Protein AF-A0AAV5MVR1-F1 (afdb_monomer_lite)

Organism: NCBI:txid152421

Sequence (87 aa):
MADTRTITVEINTKEIIKPSSPTPPHLRVLTLSYFDQFAPDLYLSLVLFYTKIRDTRETSQRLKSSLSQVLTDFYPFSGGKQREHLC

Radius of gyration: 18.57 Å; chains: 1; bounding box: 40×34×52 Å

Foldseek 3Di:
DDDDDDDDDDDPDDDQQAAPDDADPVRQDDDDDPVSVPDDPDDDDDDDDDDDPDDPVVVVVVVSVVVNHVCNVVVVVNDDDDDDPDD

Secondary structure (DSSP, 8-state):
----PPPP-------PPPPSSPPPGGGS-PPPPHHHHHS--------------S-HHHHHHHHHHHHHHHHHHTGGGGS-PPPP---

InterPro domains:
  IPR023213 Chloramphenicol acetyltransferase-like domain superfamily [G3DSA:3.30.559.10] (6-85)

pLDDT: mean 88.14, std 12.57, range [36.78, 98.25]

Structure (mmCIF, N/CA/C/O backbone):
data_AF-A0AAV5MVR1-F1
#
_entry.id   AF-A0AAV5MVR1-F1
#
loop_
_atom_site.group_PDB
_atom_site.id
_atom_site.type_symbol
_atom_site.label_atom_id
_atom_site.label_alt_id
_atom_site.label_comp_id
_atom_site.label_asym_id
_atom_site.label_entity_id
_atom_site.label_seq_id
_atom_site.pdbx_PDB_ins_code
_atom_site.Cartn_x
_atom_site.Cartn_y
_atom_site.Cartn_z
_atom_site.occupancy
_atom_site.B_iso_or_equiv
_atom_site.auth_seq_id
_atom_site.auth_comp_id
_atom_site.auth_asym_id
_atom_site.auth_atom_id
_atom_site.pdbx_PDB_model_num
ATOM 1 N N . MET A 1 1 ? -1.388 -24.352 -32.742 1.00 44.66 1 MET A N 1
ATOM 2 C CA . MET A 1 1 ? -0.952 -24.705 -31.375 1.00 44.66 1 MET A CA 1
ATOM 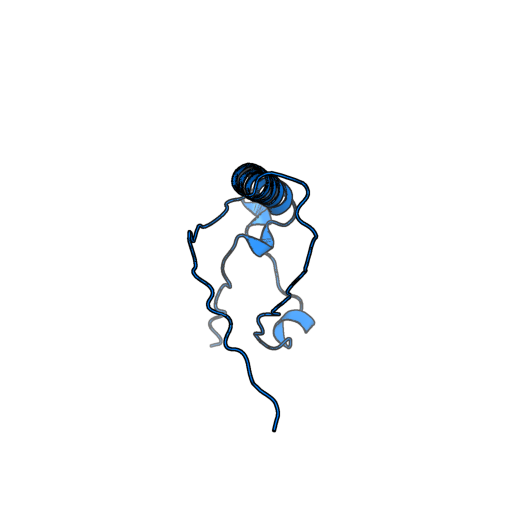3 C C . MET A 1 1 ? -0.252 -23.479 -30.814 1.00 44.66 1 MET A C 1
ATOM 5 O O . MET A 1 1 ? 0.691 -23.028 -31.447 1.00 44.66 1 MET A O 1
ATOM 9 N N . ALA A 1 2 ? -0.792 -22.848 -29.768 1.00 60.16 2 ALA A N 1
ATOM 10 C CA . ALA A 1 2 ? -0.208 -21.630 -29.205 1.00 60.16 2 ALA A CA 1
ATOM 11 C C . ALA A 1 2 ? 0.986 -22.004 -28.314 1.00 60.16 2 ALA A C 1
ATOM 13 O O . ALA A 1 2 ? 0.843 -22.816 -27.405 1.00 60.16 2 ALA A O 1
ATOM 14 N N . ASP A 1 3 ? 2.153 -21.442 -28.623 1.00 64.88 3 ASP A N 1
ATOM 15 C CA . ASP A 1 3 ? 3.370 -21.528 -27.815 1.00 64.88 3 ASP A CA 1
ATOM 16 C C . ASP A 1 3 ? 3.175 -20.692 -26.541 1.00 64.88 3 ASP A C 1
ATOM 18 O O . ASP A 1 3 ? 3.261 -19.461 -26.568 1.00 64.88 3 ASP A O 1
ATOM 22 N N . THR A 1 4 ? 2.822 -21.339 -25.429 1.00 69.12 4 THR A N 1
ATOM 23 C CA . THR A 1 4 ? 2.692 -20.665 -24.133 1.00 69.12 4 THR A CA 1
ATOM 24 C C . THR A 1 4 ? 4.085 -20.448 -23.558 1.00 69.12 4 THR A C 1
ATOM 26 O O . THR A 1 4 ? 4.668 -21.338 -22.942 1.00 69.12 4 THR A O 1
ATOM 29 N N . ARG A 1 5 ? 4.631 -19.247 -23.749 1.00 80.56 5 ARG A N 1
ATOM 30 C CA . ARG A 1 5 ? 5.898 -18.849 -23.131 1.00 80.56 5 ARG A CA 1
ATOM 31 C C . ARG A 1 5 ? 5.707 -18.655 -21.630 1.00 80.56 5 ARG A C 1
ATOM 33 O O . ARG A 1 5 ? 4.950 -17.784 -21.204 1.00 80.56 5 ARG A O 1
ATOM 40 N N . THR A 1 6 ? 6.418 -19.444 -20.834 1.00 86.38 6 THR A N 1
ATOM 41 C CA . THR A 1 6 ? 6.472 -19.284 -19.378 1.00 86.38 6 THR A CA 1
ATOM 42 C C . THR A 1 6 ? 7.347 -18.083 -19.029 1.00 86.38 6 THR A C 1
ATOM 44 O O . THR A 1 6 ? 8.500 -18.010 -19.450 1.00 86.38 6 THR A O 1
ATOM 47 N N . ILE A 1 7 ? 6.810 -17.137 -18.258 1.00 88.25 7 ILE A N 1
ATOM 48 C CA . ILE A 1 7 ? 7.568 -15.997 -17.730 1.00 88.25 7 ILE A CA 1
ATOM 49 C C . ILE A 1 7 ? 8.039 -16.349 -16.320 1.00 88.25 7 ILE A C 1
ATOM 51 O O . ILE A 1 7 ? 7.220 -16.620 -15.444 1.00 88.25 7 ILE A O 1
ATOM 55 N N . THR A 1 8 ? 9.351 -16.316 -16.094 1.00 91.88 8 THR A N 1
ATOM 56 C CA . THR A 1 8 ? 9.938 -16.482 -14.759 1.00 91.88 8 THR A CA 1
ATOM 57 C C . THR A 1 8 ? 10.026 -15.125 -14.067 1.00 91.88 8 THR A C 1
ATOM 59 O O . THR A 1 8 ? 10.581 -14.179 -14.624 1.00 91.88 8 THR A O 1
ATOM 62 N N . VAL A 1 9 ? 9.483 -15.027 -12.853 1.00 91.31 9 VAL A N 1
ATOM 63 C CA . VAL A 1 9 ? 9.543 -13.824 -12.011 1.00 91.31 9 VAL A CA 1
ATOM 64 C C . VAL A 1 9 ? 10.165 -14.197 -10.673 1.00 91.31 9 VAL A C 1
ATOM 66 O O . VAL A 1 9 ? 9.722 -15.143 -10.025 1.00 91.31 9 VAL A O 1
ATOM 69 N N . GLU A 1 10 ? 11.164 -13.431 -10.247 1.00 94.94 10 GLU A N 1
ATOM 70 C CA . GLU A 1 10 ? 11.820 -13.592 -8.950 1.00 94.94 10 GLU A CA 1
ATOM 71 C C . GLU A 1 10 ? 11.468 -12.420 -8.028 1.00 94.94 10 GLU A C 1
ATOM 73 O O . GLU A 1 10 ? 11.417 -11.265 -8.451 1.00 94.94 10 GLU A O 1
ATOM 78 N N . ILE A 1 11 ? 11.215 -12.712 -6.749 1.00 93.69 11 ILE A N 1
ATOM 79 C CA . ILE A 1 11 ? 10.923 -11.694 -5.735 1.00 93.69 11 ILE A CA 1
ATOM 80 C C . ILE A 1 11 ? 12.231 -11.320 -5.042 1.00 93.69 11 ILE A C 1
ATOM 82 O O . ILE A 1 11 ? 12.734 -12.073 -4.214 1.00 93.69 11 ILE A O 1
ATOM 86 N N . ASN A 1 12 ? 12.766 -10.135 -5.338 1.00 91.56 12 ASN A N 1
ATOM 87 C CA . ASN A 1 12 ? 14.019 -9.675 -4.732 1.00 91.56 12 ASN A CA 1
ATOM 88 C C . ASN A 1 12 ? 13.880 -9.345 -3.237 1.00 91.56 12 ASN A C 1
ATOM 90 O O . ASN A 1 12 ? 14.798 -9.599 -2.464 1.00 91.56 12 ASN A O 1
ATOM 94 N N . THR A 1 13 ? 12.768 -8.719 -2.828 1.00 94.31 13 THR A N 1
ATOM 95 C CA . THR A 1 13 ? 12.554 -8.250 -1.445 1.00 94.31 13 THR A CA 1
ATOM 96 C C . THR A 1 13 ? 11.076 -8.260 -1.066 1.00 94.31 13 THR A C 1
ATOM 98 O O . THR A 1 13 ? 10.216 -8.038 -1.918 1.00 94.31 13 THR A O 1
ATOM 101 N N . LYS A 1 14 ? 10.790 -8.460 0.225 1.00 95.88 14 LYS A N 1
ATOM 102 C CA . LYS A 1 14 ? 9.466 -8.302 0.838 1.00 95.88 14 LYS A CA 1
ATOM 103 C C . LYS A 1 14 ? 9.624 -7.523 2.139 1.00 95.88 14 LYS A C 1
ATOM 105 O O . LYS A 1 14 ? 10.473 -7.864 2.956 1.00 95.88 14 LYS A O 1
ATOM 110 N N . GLU A 1 15 ? 8.815 -6.493 2.333 1.00 95.75 15 GLU A N 1
ATOM 111 C CA . GLU A 1 15 ? 8.917 -5.605 3.492 1.00 95.75 15 GLU A CA 1
ATOM 112 C C . GLU A 1 15 ? 7.546 -5.083 3.924 1.00 95.75 15 GLU A C 1
ATOM 114 O O . GLU A 1 15 ? 6.604 -5.051 3.133 1.00 95.75 15 GLU A O 1
ATOM 119 N N . ILE A 1 16 ? 7.447 -4.674 5.191 1.00 96.31 16 ILE A N 1
ATOM 120 C CA . ILE A 1 16 ? 6.266 -4.011 5.746 1.00 96.31 16 ILE A CA 1
ATOM 121 C C . ILE A 1 16 ? 6.550 -2.513 5.778 1.00 96.31 16 ILE A C 1
ATOM 123 O O . ILE A 1 16 ? 7.444 -2.067 6.499 1.00 96.31 16 ILE A O 1
ATOM 127 N N . ILE A 1 17 ? 5.770 -1.738 5.028 1.00 97.00 17 ILE A N 1
ATOM 128 C CA . ILE A 1 17 ? 5.870 -0.278 5.024 1.00 97.00 17 ILE A CA 1
ATOM 129 C C . ILE A 1 17 ? 4.921 0.279 6.079 1.00 97.00 17 ILE A C 1
ATOM 131 O O . ILE A 1 17 ? 3.715 0.060 6.025 1.00 97.00 17 ILE A O 1
ATOM 135 N N . LYS A 1 18 ? 5.483 0.986 7.059 1.00 95.94 18 LYS A N 1
ATOM 136 C CA . LYS A 1 18 ? 4.724 1.670 8.111 1.00 95.94 18 LYS A CA 1
ATOM 137 C C . LYS A 1 18 ? 4.336 3.081 7.658 1.00 95.94 18 LYS A C 1
ATOM 139 O O . LYS A 1 18 ? 5.049 3.651 6.824 1.00 95.94 18 LYS A O 1
ATOM 144 N N . PRO A 1 19 ? 3.264 3.668 8.214 1.00 97.12 19 PRO A N 1
ATOM 145 C CA . PRO A 1 19 ? 2.976 5.078 7.995 1.00 97.12 19 PRO A CA 1
ATOM 146 C C . PRO A 1 19 ? 4.143 5.949 8.477 1.00 97.12 19 PRO A C 1
ATOM 148 O O . PRO A 1 19 ? 4.843 5.597 9.431 1.00 97.12 19 PRO A O 1
ATOM 151 N N . SER A 1 20 ? 4.364 7.082 7.813 1.00 97.75 20 SER A N 1
ATOM 152 C CA . SER A 1 20 ? 5.466 7.998 8.127 1.00 97.75 20 SER A CA 1
ATOM 153 C C . SER A 1 20 ? 5.295 8.679 9.483 1.00 97.75 20 SER A C 1
ATOM 155 O O . SER A 1 20 ? 6.274 9.123 10.077 1.00 97.75 20 SER A O 1
ATOM 157 N N . SER A 1 21 ? 4.060 8.755 9.981 1.00 96.25 21 SER A N 1
ATOM 158 C CA . SER A 1 21 ? 3.756 9.181 11.342 1.00 96.25 21 SER A CA 1
ATOM 159 C C . SER A 1 21 ? 2.796 8.194 12.021 1.00 96.25 21 SER A C 1
ATOM 161 O O . SER A 1 21 ? 2.014 7.523 11.345 1.00 96.25 21 SER A O 1
ATOM 163 N N . PRO A 1 22 ? 2.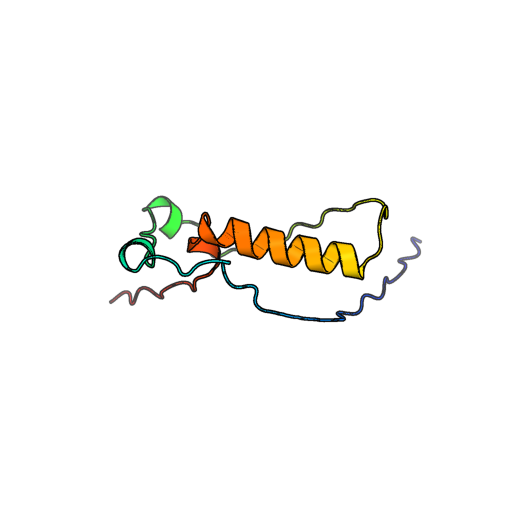870 8.037 13.353 1.00 94.50 22 PRO A N 1
ATOM 164 C CA . PRO A 1 22 ? 2.031 7.086 14.066 1.00 94.50 22 PRO A CA 1
ATOM 165 C C . PRO A 1 22 ? 0.565 7.530 14.078 1.00 94.50 22 PRO A C 1
ATOM 167 O O . PRO A 1 22 ? 0.258 8.677 14.396 1.00 94.50 22 PRO A O 1
ATOM 170 N N . THR A 1 23 ? -0.350 6.590 13.836 1.00 94.94 23 THR A N 1
ATOM 171 C CA . THR A 1 23 ? -1.793 6.844 13.919 1.00 94.94 23 THR A CA 1
ATOM 172 C C . THR A 1 23 ? -2.192 7.256 15.346 1.00 94.94 23 THR A C 1
ATOM 174 O O . THR A 1 23 ? -1.926 6.497 16.301 1.00 94.94 23 THR A O 1
ATOM 177 N N . PRO A 1 24 ? -2.840 8.428 15.522 1.00 93.38 24 PRO A N 1
ATOM 178 C CA . PRO A 1 24 ? -3.337 8.883 16.816 1.00 93.38 24 PRO A CA 1
ATOM 179 C C . PRO A 1 24 ? -4.246 7.835 17.475 1.00 93.38 24 PRO A C 1
ATOM 181 O O . PRO A 1 24 ? -5.019 7.190 16.769 1.00 93.38 24 PRO A O 1
ATOM 184 N N . PRO A 1 25 ? -4.208 7.655 18.811 1.00 92.19 25 PRO A N 1
ATOM 185 C CA . PRO A 1 25 ? -4.937 6.578 19.491 1.00 92.19 25 PRO A CA 1
ATOM 186 C C . PRO A 1 25 ? -6.433 6.504 19.165 1.00 92.19 25 PRO A C 1
ATOM 188 O O . PRO A 1 25 ? -6.959 5.413 18.974 1.00 92.19 25 PRO A O 1
ATOM 191 N N . HIS A 1 26 ? -7.093 7.656 19.039 1.00 90.62 26 HIS A N 1
ATOM 192 C CA . HIS A 1 26 ? -8.525 7.756 18.747 1.00 90.62 26 HIS A CA 1
ATOM 193 C C . HIS A 1 26 ? -8.897 7.385 17.299 1.00 90.62 26 HIS A C 1
ATOM 195 O O . HIS A 1 26 ? -10.071 7.181 17.022 1.00 90.62 26 HIS A O 1
ATOM 201 N N . LEU A 1 27 ? -7.919 7.274 16.392 1.00 90.50 27 LEU A N 1
ATOM 202 C CA . LEU A 1 27 ? -8.114 6.854 14.998 1.00 90.50 27 LEU A CA 1
ATOM 203 C C . LEU A 1 27 ? -7.651 5.415 14.749 1.00 90.50 27 LEU A C 1
ATOM 205 O O . LEU A 1 27 ? -7.703 4.934 13.631 1.00 90.50 27 LEU A O 1
ATOM 209 N N . ARG A 1 28 ? -7.170 4.681 15.757 1.00 88.31 28 ARG A N 1
ATOM 210 C CA . ARG A 1 28 ? -6.626 3.326 15.527 1.00 88.31 28 ARG A CA 1
ATOM 211 C C . ARG A 1 28 ? -7.683 2.275 15.205 1.00 88.31 28 ARG A C 1
ATOM 213 O O . ARG A 1 28 ? -7.326 1.185 14.764 1.00 88.31 28 ARG A O 1
ATOM 220 N N . VAL A 1 29 ? -8.951 2.580 15.459 1.00 90.19 29 VAL A N 1
ATOM 221 C CA . VAL A 1 29 ? -10.070 1.667 15.244 1.00 90.19 29 VAL A CA 1
ATOM 222 C C . VAL A 1 29 ? -10.992 2.280 14.204 1.00 90.19 29 VAL A C 1
ATOM 224 O O . VAL A 1 29 ? -11.587 3.328 14.441 1.00 90.19 29 VAL A O 1
ATOM 227 N N . LEU A 1 30 ? -11.101 1.613 13.055 1.00 90.38 30 LEU A N 1
ATOM 228 C CA . LEU A 1 30 ? -12.112 1.914 12.053 1.00 90.38 30 LEU A CA 1
ATOM 229 C C . LEU A 1 30 ? -13.335 1.034 12.323 1.00 90.38 30 LEU A C 1
ATOM 231 O O . LEU A 1 30 ? -13.245 -0.190 12.237 1.00 90.38 30 LEU A O 1
ATOM 235 N N . THR A 1 31 ? -14.468 1.656 12.636 1.00 90.94 31 THR A N 1
ATOM 236 C CA . THR A 1 31 ? -15.747 0.951 12.760 1.00 90.94 31 THR A CA 1
ATOM 237 C C . THR A 1 31 ? -16.267 0.602 11.371 1.00 90.94 31 THR A C 1
ATOM 239 O O . THR A 1 31 ? -16.452 1.491 10.540 1.00 90.94 31 THR A O 1
ATOM 242 N N . LEU A 1 32 ? -16.510 -0.684 11.127 1.00 89.88 32 LEU A N 1
ATOM 243 C CA . LEU A 1 32 ? -17.083 -1.162 9.874 1.00 89.88 32 LEU A CA 1
ATOM 244 C C . LEU A 1 32 ? -18.572 -0.826 9.812 1.00 89.88 32 LEU A C 1
ATOM 246 O O . LEU A 1 32 ? -19.312 -1.043 10.776 1.00 89.88 32 LEU A O 1
ATOM 250 N N . SER A 1 33 ? -19.023 -0.309 8.671 1.00 91.94 33 SER A N 1
ATOM 251 C CA . SER A 1 33 ? -20.450 -0.115 8.441 1.00 91.94 33 SER A CA 1
ATOM 252 C C . SER A 1 33 ? -21.157 -1.462 8.284 1.00 91.94 33 SER A C 1
ATOM 254 O O . SER A 1 33 ? -20.527 -2.502 8.085 1.00 91.94 33 SER A O 1
ATOM 256 N N . TYR A 1 34 ? -22.490 -1.444 8.324 1.00 91.00 34 TYR A N 1
ATOM 257 C CA . TYR A 1 34 ? -23.284 -2.640 8.047 1.00 91.00 34 TYR A CA 1
ATOM 258 C C . TYR A 1 34 ? -22.922 -3.241 6.679 1.00 91.00 34 TYR A C 1
ATOM 260 O O . TYR A 1 34 ? -22.700 -4.438 6.586 1.00 91.00 34 TYR A O 1
ATOM 268 N N . PHE A 1 35 ? -22.750 -2.418 5.636 1.00 92.06 35 PHE A N 1
ATOM 269 C CA . PHE A 1 35 ? -22.375 -2.898 4.300 1.00 92.06 35 PHE A CA 1
ATOM 270 C C . PHE A 1 35 ? -20.990 -3.554 4.259 1.00 92.06 35 PHE A C 1
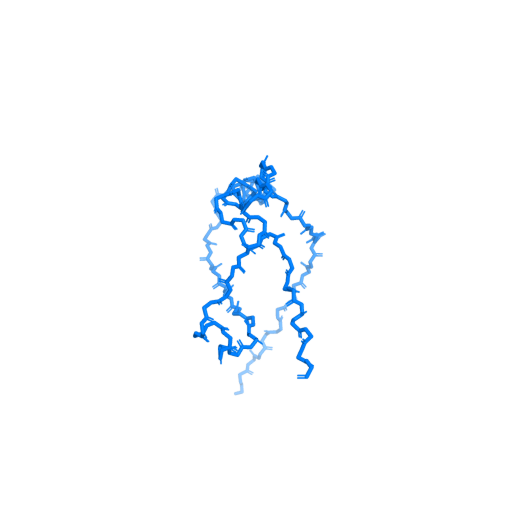ATOM 272 O O . PHE A 1 35 ? -20.826 -4.571 3.588 1.00 92.06 35 PHE A O 1
ATOM 279 N N . ASP A 1 36 ? -20.021 -3.023 5.007 1.00 89.62 36 ASP A N 1
ATOM 280 C CA . ASP A 1 36 ? -18.668 -3.589 5.072 1.00 89.62 36 ASP A CA 1
ATOM 281 C C . ASP A 1 36 ? -18.653 -4.977 5.733 1.00 89.62 36 ASP A C 1
ATOM 283 O O . ASP A 1 36 ? -17.802 -5.801 5.411 1.00 89.62 36 ASP A O 1
ATOM 287 N N . GLN A 1 37 ? -19.607 -5.262 6.628 1.00 88.69 37 G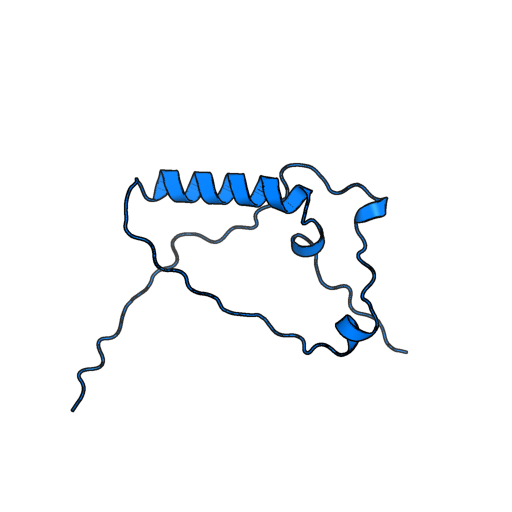LN A N 1
ATOM 288 C CA . GLN A 1 37 ? -19.744 -6.570 7.283 1.00 88.69 37 GLN A CA 1
ATOM 289 C C . GLN A 1 37 ? -20.334 -7.646 6.354 1.00 88.69 37 GLN A C 1
ATOM 291 O O . GLN A 1 37 ? -20.006 -8.821 6.503 1.00 88.69 37 GLN A O 1
ATOM 296 N N . PHE A 1 38 ? -21.174 -7.265 5.382 1.00 89.88 38 PHE A N 1
ATOM 297 C CA . PHE A 1 38 ? -21.676 -8.189 4.349 1.00 89.88 38 PHE A CA 1
ATOM 298 C C . PHE A 1 38 ? -20.720 -8.345 3.170 1.00 89.88 38 PHE A C 1
ATOM 300 O O . PHE A 1 38 ? -20.889 -9.265 2.365 1.00 89.88 38 PHE A O 1
ATOM 307 N N . ALA A 1 39 ? -19.742 -7.447 3.036 1.00 88.69 39 ALA A N 1
ATOM 308 C CA . ALA A 1 39 ? -18.758 -7.546 1.979 1.00 88.69 39 ALA A CA 1
ATOM 309 C C . ALA A 1 39 ? -17.945 -8.845 2.142 1.00 88.69 39 ALA A C 1
ATOM 311 O O . ALA A 1 39 ? -17.517 -9.189 3.248 1.00 88.69 39 ALA A O 1
ATOM 312 N N . PRO A 1 40 ? -17.718 -9.591 1.050 1.00 86.88 40 PRO A N 1
ATOM 313 C CA . PRO A 1 40 ? -16.909 -10.796 1.110 1.00 86.88 40 PRO A CA 1
ATOM 314 C C . PRO A 1 40 ? -15.455 -10.444 1.447 1.00 86.88 40 PRO A C 1
ATOM 316 O O . PRO A 1 40 ? -14.929 -9.415 1.020 1.00 86.88 40 PRO A O 1
ATOM 319 N N . ASP A 1 41 ? -14.788 -11.327 2.189 1.00 86.88 41 ASP A N 1
ATOM 320 C CA . ASP A 1 41 ? -13.380 -11.160 2.557 1.00 86.88 41 ASP A CA 1
ATOM 321 C C . ASP A 1 41 ? -12.480 -11.442 1.342 1.00 86.88 41 ASP A C 1
ATOM 323 O O . ASP A 1 41 ? -12.060 -12.577 1.107 1.00 86.88 41 ASP A O 1
ATOM 327 N N . LEU A 1 42 ? -12.264 -10.422 0.506 1.00 87.25 42 LEU A N 1
ATOM 328 C CA . LEU A 1 42 ? -11.576 -10.543 -0.780 1.00 87.25 42 LEU A CA 1
ATOM 329 C C . LEU A 1 42 ? -10.350 -9.634 -0.870 1.00 87.25 42 LEU A C 1
ATOM 331 O O . LEU A 1 42 ? -10.400 -8.441 -0.575 1.00 87.25 42 LEU A O 1
ATOM 335 N N . TYR A 1 43 ? -9.265 -10.193 -1.406 1.00 88.38 43 TYR A N 1
ATOM 336 C CA . TYR A 1 43 ? -8.088 -9.440 -1.829 1.00 88.38 43 TYR A CA 1
ATOM 337 C C . TYR A 1 43 ? -8.163 -9.152 -3.330 1.00 88.38 43 TYR A C 1
ATOM 339 O O . TYR A 1 43 ? -8.079 -10.063 -4.156 1.00 88.38 43 TYR A O 1
ATOM 347 N N . LEU A 1 44 ? -8.289 -7.875 -3.694 1.00 91.50 44 LEU A N 1
ATOM 348 C CA . LEU A 1 44 ? -8.273 -7.448 -5.092 1.00 91.50 44 LEU A CA 1
ATOM 349 C C . LEU A 1 44 ? -6.834 -7.411 -5.617 1.00 91.50 44 LEU A C 1
ATOM 351 O O . LEU A 1 44 ? -5.998 -6.654 -5.128 1.00 91.50 44 LEU A O 1
ATOM 355 N N . SER A 1 45 ? -6.553 -8.224 -6.635 1.00 92.25 45 SER A N 1
ATOM 356 C CA . SER A 1 45 ? -5.263 -8.222 -7.329 1.00 92.25 45 SER A CA 1
ATOM 357 C C . SER A 1 45 ? -5.298 -7.244 -8.504 1.00 92.25 45 SER A C 1
ATOM 359 O O . SER A 1 45 ? -6.092 -7.413 -9.427 1.00 92.25 45 SER A O 1
ATOM 361 N N . LEU A 1 46 ? -4.425 -6.233 -8.479 1.00 95.06 46 LEU A N 1
ATOM 362 C CA . LEU A 1 46 ? -4.276 -5.232 -9.537 1.00 95.06 46 LEU A CA 1
ATOM 363 C C . LEU A 1 46 ? -2.825 -5.206 -10.033 1.00 95.06 46 LEU A C 1
ATOM 365 O O . LEU A 1 46 ? -1.896 -5.132 -9.230 1.00 95.06 46 LEU A O 1
ATOM 369 N N . VAL A 1 47 ? -2.634 -5.230 -11.355 1.00 93.94 47 VAL A N 1
ATOM 370 C CA . VAL A 1 47 ? -1.317 -5.139 -12.005 1.00 93.94 47 VAL A CA 1
ATOM 371 C C . VAL A 1 47 ? -1.318 -3.953 -12.966 1.00 93.94 47 VAL A C 1
ATOM 373 O O . VAL A 1 47 ? -2.179 -3.863 -13.838 1.00 93.94 47 VAL A O 1
ATOM 376 N N . LEU A 1 48 ? -0.350 -3.047 -12.807 1.00 94.69 48 LEU A N 1
ATOM 377 C CA . LEU A 1 48 ? -0.188 -1.847 -13.630 1.00 94.69 48 LEU A CA 1
ATOM 378 C C . LEU A 1 48 ? 1.176 -1.882 -14.331 1.00 94.69 48 LEU A C 1
ATOM 380 O O . LEU A 1 48 ? 2.204 -2.072 -13.680 1.00 94.69 48 LEU A O 1
ATOM 384 N N . PHE A 1 49 ? 1.187 -1.692 -15.653 1.00 92.88 49 PHE A N 1
ATOM 385 C CA . PHE A 1 49 ? 2.404 -1.701 -16.469 1.00 92.88 49 PHE A CA 1
ATOM 386 C C . PHE A 1 49 ? 2.817 -0.276 -16.840 1.00 92.88 49 PHE A C 1
ATOM 388 O O . PHE A 1 49 ? 2.020 0.492 -17.374 1.00 92.88 49 PHE A O 1
ATOM 395 N N . TYR A 1 50 ? 4.085 0.055 -16.597 1.00 91.06 50 TYR A N 1
ATOM 396 C CA . TYR A 1 50 ? 4.677 1.352 -16.917 1.00 91.06 50 TYR A CA 1
ATOM 397 C C . TYR A 1 50 ? 5.959 1.157 -17.722 1.00 91.06 50 TYR A C 1
ATOM 399 O O . TYR A 1 50 ? 6.695 0.190 -17.515 1.00 91.06 50 TYR A O 1
ATOM 407 N N . THR A 1 51 ? 6.257 2.090 -18.624 1.00 93.06 51 THR A N 1
ATOM 408 C CA . THR A 1 51 ? 7.541 2.108 -19.329 1.00 93.06 51 THR A CA 1
ATOM 409 C C . THR A 1 51 ? 8.659 2.535 -18.379 1.00 93.06 51 THR A C 1
ATOM 411 O O . THR A 1 51 ? 8.477 3.374 -17.493 1.00 93.06 51 THR A O 1
ATOM 414 N N . LYS A 1 52 ? 9.846 1.943 -18.538 1.00 84.25 52 LYS A N 1
ATOM 415 C CA . LYS A 1 52 ? 10.994 2.269 -17.688 1.00 84.25 52 LYS A CA 1
ATOM 416 C C . LYS A 1 52 ? 11.555 3.636 -18.077 1.00 84.25 52 LYS A C 1
ATOM 418 O O . LYS A 1 52 ? 12.130 3.783 -19.148 1.00 84.25 52 LYS A O 1
ATOM 423 N N . ILE A 1 53 ? 11.418 4.609 -17.178 1.00 79.81 53 ILE A N 1
ATOM 424 C CA . ILE A 1 53 ? 11.941 5.975 -17.366 1.00 79.81 53 ILE A CA 1
ATOM 425 C C . ILE A 1 53 ? 13.144 6.253 -16.443 1.00 79.81 53 ILE A C 1
AT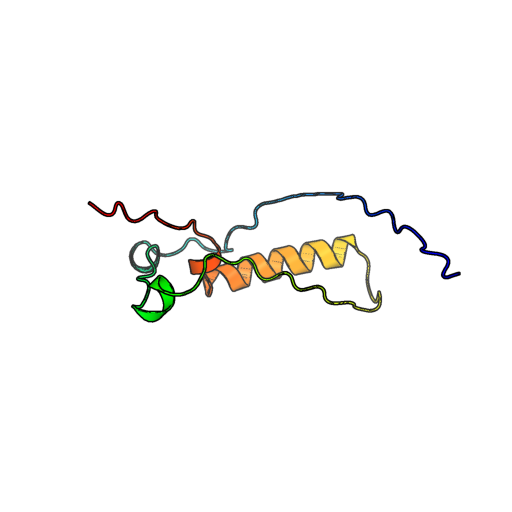OM 427 O O . ILE A 1 53 ? 13.965 7.114 -16.742 1.00 79.81 53 ILE A O 1
ATOM 431 N N . ARG A 1 54 ? 13.274 5.532 -15.319 1.00 83.06 54 ARG A N 1
ATOM 432 C CA . ARG A 1 54 ? 14.299 5.764 -14.281 1.00 83.06 54 ARG A CA 1
ATOM 433 C C . ARG A 1 54 ? 14.941 4.467 -13.788 1.00 83.06 54 ARG A C 1
ATOM 435 O O . ARG A 1 54 ? 14.536 3.369 -14.179 1.00 83.06 54 ARG A O 1
ATOM 442 N N . ASP A 1 55 ? 15.952 4.616 -12.935 1.00 90.94 55 ASP A N 1
ATOM 443 C CA . ASP A 1 55 ? 16.580 3.507 -12.225 1.00 90.94 55 ASP A CA 1
ATOM 444 C C . ASP A 1 55 ? 15.586 2.788 -11.294 1.00 90.94 55 ASP A C 1
ATOM 446 O O . ASP A 1 55 ? 14.816 3.414 -10.562 1.00 90.94 55 ASP A O 1
ATOM 450 N N . THR A 1 56 ? 15.621 1.454 -11.305 1.00 88.25 56 THR A N 1
ATOM 451 C CA . THR A 1 56 ? 14.672 0.612 -10.564 1.00 88.25 56 THR A CA 1
ATOM 452 C C . THR A 1 56 ? 14.798 0.798 -9.050 1.00 88.25 56 THR A C 1
ATOM 454 O O . THR A 1 56 ? 13.787 0.775 -8.344 1.00 88.25 56 THR A O 1
ATOM 457 N N . ARG A 1 57 ? 16.016 0.999 -8.528 1.00 91.19 57 ARG A N 1
ATOM 458 C CA . ARG A 1 57 ? 16.246 1.185 -7.091 1.00 91.19 57 ARG A CA 1
ATOM 459 C C . ARG A 1 57 ? 15.736 2.548 -6.642 1.00 91.19 57 ARG A C 1
ATOM 461 O O . ARG A 1 57 ? 15.055 2.608 -5.621 1.00 91.19 57 ARG A O 1
ATOM 468 N N . GLU A 1 58 ? 16.004 3.610 -7.403 1.00 93.31 58 GLU A N 1
ATOM 469 C CA . GLU A 1 58 ? 15.445 4.946 -7.132 1.00 93.31 58 GLU A CA 1
ATOM 470 C C . GLU A 1 58 ? 13.910 4.904 -7.132 1.00 93.31 58 GLU A C 1
ATOM 472 O O . GLU A 1 58 ? 13.279 5.356 -6.175 1.00 93.31 58 GLU A O 1
ATOM 477 N N . THR A 1 59 ? 13.298 4.316 -8.167 1.00 92.62 59 THR A N 1
ATOM 478 C CA . THR A 1 59 ? 11.836 4.192 -8.257 1.00 92.62 59 THR A CA 1
ATOM 479 C C . THR A 1 59 ? 11.269 3.406 -7.080 1.00 92.62 59 THR A C 1
ATOM 481 O O . THR A 1 59 ? 10.308 3.856 -6.462 1.00 92.62 59 THR A O 1
ATOM 484 N N . SER A 1 60 ? 11.885 2.276 -6.722 1.00 93.56 60 SER A N 1
ATOM 485 C CA . SER A 1 60 ? 11.462 1.475 -5.573 1.00 93.56 60 SER A CA 1
ATOM 486 C C . SER A 1 60 ? 11.501 2.287 -4.275 1.00 93.56 60 SER A C 1
ATOM 488 O O . SER A 1 60 ? 10.509 2.317 -3.555 1.00 93.56 60 SER A O 1
ATOM 490 N N . GLN A 1 61 ? 12.589 3.016 -4.001 1.00 95.50 61 GLN A N 1
ATOM 491 C CA . GLN A 1 61 ? 12.691 3.859 -2.803 1.00 95.50 61 GLN A CA 1
ATOM 492 C C . GLN A 1 61 ? 11.637 4.968 -2.781 1.00 95.50 61 GLN A C 1
ATOM 494 O O . GLN A 1 61 ? 10.981 5.171 -1.762 1.00 95.50 61 GLN A O 1
ATOM 499 N N . ARG A 1 62 ? 11.407 5.640 -3.914 1.00 95.88 62 ARG A N 1
ATOM 500 C CA . ARG A 1 62 ? 10.387 6.694 -4.008 1.00 95.88 62 ARG A CA 1
ATOM 501 C C . ARG A 1 62 ? 8.982 6.154 -3.755 1.00 95.88 62 ARG A C 1
ATOM 503 O O . ARG A 1 62 ? 8.252 6.777 -2.993 1.00 95.88 62 ARG A O 1
ATOM 510 N N . LEU A 1 63 ? 8.636 4.997 -4.327 1.00 96.06 63 LEU A N 1
ATOM 511 C CA . LEU A 1 63 ? 7.343 4.341 -4.096 1.00 96.06 63 LEU A CA 1
ATOM 512 C C . LEU A 1 63 ? 7.152 3.960 -2.624 1.00 96.06 63 LEU A C 1
ATOM 514 O O . LEU A 1 63 ? 6.078 4.174 -2.066 1.00 96.06 63 LEU A O 1
ATOM 518 N N . LYS A 1 64 ? 8.203 3.442 -1.977 1.00 97.44 64 LYS A N 1
ATOM 519 C CA . LYS A 1 64 ? 8.183 3.097 -0.550 1.00 97.44 64 LYS A CA 1
ATOM 520 C C . LYS A 1 64 ? 7.941 4.326 0.322 1.00 97.44 64 LYS A C 1
ATOM 522 O O . LYS A 1 64 ? 7.061 4.310 1.180 1.00 97.44 64 LYS A O 1
ATOM 527 N N . SER A 1 65 ? 8.681 5.408 0.073 1.00 98.06 65 SER A N 1
ATOM 528 C CA . SER A 1 65 ? 8.526 6.666 0.806 1.00 98.06 65 SER A CA 1
ATOM 529 C C . SER A 1 65 ? 7.153 7.298 0.585 1.00 98.06 65 SER A C 1
ATOM 531 O O . SER A 1 65 ? 6.519 7.700 1.559 1.00 98.06 65 SER A O 1
ATOM 533 N N . SER A 1 66 ? 6.655 7.345 -0.656 1.00 98.19 66 SER A N 1
ATOM 534 C CA . SER A 1 66 ? 5.324 7.896 -0.935 1.00 98.19 66 SER A CA 1
ATOM 535 C C . SER A 1 66 ? 4.213 7.052 -0.315 1.00 98.19 66 SER A C 1
ATOM 537 O O . SER A 1 66 ? 3.258 7.609 0.216 1.00 98.19 66 SER A O 1
ATOM 539 N N . LEU A 1 67 ? 4.342 5.718 -0.329 1.00 97.94 67 LEU A N 1
ATOM 540 C CA . LEU A 1 67 ? 3.368 4.840 0.319 1.00 97.94 67 LEU A CA 1
ATOM 541 C C . LEU A 1 67 ? 3.349 5.068 1.833 1.00 97.94 67 LEU A C 1
ATOM 543 O O . LEU A 1 67 ? 2.279 5.218 2.410 1.00 97.94 67 LEU A O 1
ATOM 547 N N . SER A 1 68 ? 4.520 5.162 2.469 1.00 98.25 68 SER A N 1
ATOM 548 C CA . SER A 1 68 ? 4.631 5.478 3.898 1.00 98.25 68 SER A CA 1
ATOM 549 C C . SER A 1 68 ? 3.944 6.804 4.248 1.00 98.25 68 SER A C 1
ATOM 551 O O . SER A 1 68 ? 3.218 6.877 5.238 1.00 98.25 68 SER A O 1
ATOM 553 N N . GLN A 1 69 ? 4.107 7.836 3.416 1.00 98.19 69 GLN A N 1
ATOM 554 C CA . GLN A 1 69 ? 3.439 9.125 3.611 1.00 98.19 69 GLN A CA 1
ATOM 555 C C . GLN A 1 69 ? 1.916 8.998 3.518 1.00 98.19 69 GLN A C 1
ATOM 557 O O . GLN A 1 69 ? 1.225 9.362 4.465 1.00 98.19 69 GLN A O 1
ATOM 562 N N . VAL A 1 70 ? 1.399 8.406 2.437 1.00 98.00 70 VAL A N 1
ATOM 563 C CA . VAL A 1 70 ? -0.050 8.253 2.212 1.00 98.00 70 VAL A CA 1
ATOM 564 C C . VAL A 1 70 ? -0.709 7.372 3.276 1.00 98.00 70 VAL A C 1
ATOM 566 O O . VAL A 1 70 ? -1.833 7.645 3.683 1.00 98.00 70 VAL A O 1
ATOM 569 N N . LEU A 1 71 ? -0.016 6.355 3.795 1.00 97.00 71 LEU A N 1
ATOM 570 C CA . LEU A 1 71 ? -0.532 5.511 4.879 1.00 97.00 71 LEU A CA 1
ATOM 571 C C . LEU A 1 71 ? -0.774 6.274 6.192 1.00 97.00 71 LEU A C 1
ATOM 573 O O . LEU A 1 71 ? -1.492 5.762 7.045 1.00 97.00 71 LEU A O 1
ATOM 577 N N . THR A 1 72 ? -0.207 7.473 6.372 1.00 95.94 72 THR A N 1
ATOM 578 C CA . THR A 1 72 ? -0.556 8.339 7.512 1.00 95.94 72 THR A CA 1
ATOM 579 C C . THR A 1 72 ? -2.024 8.763 7.444 1.00 95.94 72 THR A C 1
ATOM 581 O O . THR A 1 72 ? -2.738 8.656 8.440 1.00 95.94 72 THR A O 1
ATOM 584 N N . ASP A 1 73 ? -2.483 9.187 6.266 1.00 94.06 73 ASP A N 1
ATOM 585 C CA . ASP A 1 73 ? -3.858 9.649 6.051 1.00 94.06 73 ASP A CA 1
ATOM 586 C C . ASP A 1 73 ? -4.810 8.463 5.839 1.00 94.06 73 ASP A C 1
ATOM 588 O O . ASP A 1 73 ? -5.928 8.433 6.349 1.00 94.06 73 ASP A O 1
ATOM 592 N N . PHE A 1 74 ? -4.328 7.428 5.149 1.00 94.88 74 PHE A N 1
ATOM 593 C CA . PHE A 1 74 ? -5.033 6.176 4.873 1.00 94.88 74 PHE A CA 1
ATOM 594 C C . PHE A 1 74 ? -4.689 5.093 5.906 1.00 94.88 74 PHE A C 1
ATOM 596 O O . PHE A 1 74 ? -4.463 3.925 5.576 1.00 94.88 74 PHE A O 1
ATOM 603 N N . TYR A 1 75 ? -4.670 5.479 7.182 1.00 92.88 75 TYR A N 1
ATOM 604 C CA . TYR A 1 75 ? -4.271 4.619 8.296 1.00 92.88 75 TYR A CA 1
ATOM 605 C C . TYR A 1 75 ? -5.002 3.263 8.395 1.00 92.88 75 TYR A C 1
ATOM 607 O O . TYR A 1 75 ? -4.338 2.313 8.829 1.00 92.88 75 TYR A O 1
ATOM 615 N N . PRO A 1 76 ? -6.280 3.079 7.976 1.00 92.38 76 PRO A N 1
ATOM 616 C CA . PRO A 1 76 ? -6.934 1.771 8.077 1.00 92.38 76 PRO A CA 1
ATOM 617 C C . PRO A 1 76 ? -6.214 0.659 7.303 1.00 92.38 76 PRO A C 1
ATOM 619 O O . PRO A 1 76 ? -6.261 -0.499 7.709 1.00 92.38 76 PRO A O 1
ATOM 622 N N . PHE A 1 77 ? -5.477 1.000 6.240 1.00 92.62 77 PHE A N 1
ATOM 623 C CA . PHE A 1 77 ? -4.717 0.037 5.433 1.00 92.62 77 PHE A CA 1
ATOM 624 C C . PHE A 1 77 ? -3.402 -0.420 6.081 1.00 92.62 77 PHE A C 1
ATOM 626 O O . PHE A 1 77 ? -2.765 -1.349 5.591 1.00 92.62 77 PHE A O 1
ATOM 633 N N . SER A 1 78 ? -2.984 0.219 7.176 1.00 91.81 78 SER A N 1
ATOM 634 C CA . SER A 1 78 ? -1.771 -0.142 7.925 1.00 91.81 78 SER A CA 1
ATOM 635 C C . SER A 1 78 ? -2.038 -1.047 9.138 1.00 91.81 78 SER A C 1
ATOM 637 O O . SER A 1 78 ? -1.097 -1.460 9.819 1.00 91.81 78 SER A O 1
ATOM 639 N N . GLY A 1 79 ? -3.311 -1.345 9.419 1.00 89.12 79 GLY A N 1
ATOM 640 C CA . GLY A 1 79 ? -3.752 -2.186 10.530 1.00 89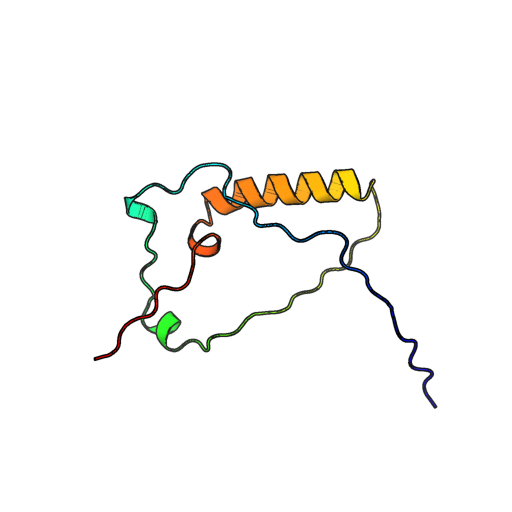.12 79 GLY A CA 1
ATOM 641 C C . GLY A 1 79 ? -4.013 -3.643 10.140 1.00 89.12 79 GLY A C 1
ATOM 642 O O . GLY A 1 79 ? -3.814 -4.065 9.004 1.00 89.12 79 GLY A O 1
ATOM 643 N N . GLY A 1 80 ? -4.479 -4.426 11.113 1.00 87.94 80 GLY A N 1
ATOM 644 C CA . GLY A 1 80 ? -4.982 -5.783 10.900 1.00 87.94 80 GLY A CA 1
ATOM 645 C C . GLY A 1 80 ? -6.486 -5.853 11.153 1.00 87.94 80 GLY A C 1
ATOM 646 O O . GLY A 1 80 ? -7.016 -5.088 11.959 1.00 87.94 80 GLY A O 1
ATOM 647 N N . LYS A 1 81 ? -7.170 -6.793 10.493 1.00 82.25 81 LYS A N 1
ATOM 648 C CA . LYS A 1 81 ? -8.591 -7.069 10.740 1.00 82.25 81 LYS A CA 1
ATOM 649 C C . LYS A 1 81 ? -8.764 -7.591 12.169 1.00 82.25 81 LYS A C 1
ATOM 651 O O . LYS A 1 81 ? -8.190 -8.618 12.534 1.00 82.25 81 LYS A O 1
ATOM 656 N N . GLN A 1 82 ? -9.544 -6.878 12.974 1.00 76.31 82 GLN A N 1
ATOM 657 C CA . GLN A 1 82 ? -9.995 -7.365 14.276 1.00 76.31 82 GLN A CA 1
ATOM 658 C C . GLN A 1 82 ? -11.006 -8.485 14.005 1.00 76.31 82 GLN A C 1
ATOM 660 O O . GLN A 1 82 ? -11.918 -8.313 13.199 1.00 76.31 82 GLN A O 1
ATOM 665 N N . ARG A 1 83 ? -10.825 -9.658 14.616 1.00 65.31 83 ARG A N 1
ATOM 666 C CA . ARG A 1 83 ? -11.838 -10.714 14.541 1.00 65.31 83 ARG A CA 1
ATOM 667 C C . ARG A 1 83 ? -12.948 -10.354 15.517 1.00 65.31 83 ARG A C 1
ATOM 669 O O . ARG A 1 83 ? -12.693 -10.303 16.718 1.00 65.31 83 ARG A O 1
ATOM 676 N N . GLU A 1 84 ? -14.155 -10.125 15.019 1.00 61.12 84 GLU A N 1
ATOM 677 C CA . GLU A 1 84 ? -15.330 -10.101 15.884 1.00 61.12 84 GLU A CA 1
ATOM 678 C C . GLU A 1 84 ? -15.539 -11.523 16.429 1.00 61.12 84 GLU A C 1
ATOM 680 O O . GLU A 1 84 ? -15.698 -12.477 15.667 1.00 61.12 84 GLU A O 1
ATOM 685 N N . HIS A 1 85 ? -15.461 -11.690 17.753 1.00 45.53 85 HIS A N 1
ATOM 686 C CA . HIS A 1 85 ? -16.012 -12.870 18.416 1.00 45.53 85 HIS A CA 1
ATOM 687 C C . HIS A 1 85 ? -17.533 -12.731 18.316 1.00 45.53 85 HIS A C 1
ATOM 689 O O . HIS A 1 85 ? -18.134 -11.992 19.094 1.00 45.53 85 HIS A O 1
ATOM 695 N N . LEU A 1 86 ? -18.152 -13.394 17.339 1.00 46.31 86 LEU A N 1
ATOM 696 C CA . LEU A 1 86 ? -19.575 -13.684 17.441 1.00 46.31 86 LEU A CA 1
ATOM 697 C C . LEU A 1 86 ? -19.742 -14.725 18.556 1.00 46.31 86 LEU A C 1
ATOM 699 O O . LEU A 1 86 ? -19.254 -15.849 18.424 1.00 46.31 86 LEU A O 1
ATOM 703 N N . CYS A 1 87 ? -20.365 -14.315 19.661 1.00 36.78 87 CYS A N 1
ATOM 704 C CA . CYS A 1 87 ? -21.069 -15.234 20.554 1.00 36.78 87 CYS A CA 1
ATOM 705 C C . CYS A 1 87 ? -22.325 -15.767 19.859 1.00 36.78 87 CYS A C 1
ATOM 707 O O . CYS A 1 87 ? -22.939 -14.989 19.091 1.00 36.78 87 CYS A O 1
#